Protein AF-A0A2E2INX0-F1 (afdb_monomer_lite)

Structure (mmCIF, N/CA/C/O backbone):
data_AF-A0A2E2INX0-F1
#
_entry.id   AF-A0A2E2INX0-F1
#
loop_
_atom_site.group_PDB
_atom_site.id
_atom_site.type_symbol
_atom_site.label_atom_id
_atom_site.label_alt_id
_atom_site.label_comp_id
_atom_site.label_asym_id
_atom_site.label_entity_id
_atom_site.label_seq_id
_atom_site.pdbx_PDB_ins_code
_atom_site.Cartn_x
_atom_site.Cartn_y
_atom_site.Cartn_z
_atom_site.occupancy
_atom_site.B_iso_or_equiv
_atom_site.auth_seq_id
_atom_site.auth_comp_id
_atom_site.auth_asym_id
_atom_site.auth_atom_id
_atom_site.pdbx_PDB_model_num
ATOM 1 N N . MET A 1 1 ? -12.536 33.988 -30.485 1.00 52.03 1 MET A N 1
ATOM 2 C CA . MET A 1 1 ? -12.856 33.198 -29.275 1.00 52.03 1 MET A CA 1
ATOM 3 C C . MET A 1 1 ? -12.378 31.775 -29.499 1.00 52.03 1 MET A C 1
ATOM 5 O O . MET A 1 1 ? -12.892 31.158 -30.418 1.00 52.03 1 MET A O 1
ATOM 9 N N . GLN A 1 2 ? -11.381 31.307 -28.739 1.00 49.56 2 GLN A N 1
ATOM 10 C CA . GLN A 1 2 ? -11.114 29.890 -28.426 1.00 49.56 2 GLN A CA 1
ATOM 11 C C . GLN A 1 2 ? -9.883 29.832 -27.504 1.00 49.56 2 GLN A C 1
ATOM 13 O O . GLN A 1 2 ? -8.761 30.075 -27.938 1.00 49.56 2 GLN A O 1
ATOM 18 N N . ALA A 1 3 ? -10.107 29.585 -26.212 1.00 57.22 3 ALA A N 1
ATOM 19 C CA . ALA A 1 3 ? -9.047 29.340 -25.241 1.00 57.22 3 ALA A CA 1
ATOM 20 C C . ALA A 1 3 ? -8.821 27.826 -25.168 1.00 57.22 3 ALA A C 1
ATOM 22 O O . ALA A 1 3 ? -9.666 27.092 -24.660 1.00 57.22 3 ALA A O 1
ATOM 23 N N . ILE A 1 4 ? -7.705 27.353 -25.718 1.00 61.03 4 ILE A N 1
ATOM 24 C CA . ILE A 1 4 ? -7.304 25.948 -25.635 1.00 61.03 4 ILE A CA 1
ATOM 25 C C . ILE A 1 4 ? -6.597 25.785 -24.290 1.00 61.03 4 ILE A C 1
ATOM 27 O O . ILE A 1 4 ? -5.423 26.126 -24.144 1.00 61.03 4 ILE A O 1
ATOM 31 N N . SER A 1 5 ? -7.321 25.323 -23.272 1.00 60.31 5 SER A N 1
ATOM 32 C CA . SER A 1 5 ? -6.743 25.012 -21.967 1.00 60.31 5 SER A CA 1
ATOM 33 C C . SER A 1 5 ? -5.900 23.735 -22.067 1.00 60.31 5 SER A C 1
ATOM 35 O O . SER A 1 5 ? -6.375 22.643 -21.758 1.00 60.31 5 SER A O 1
ATOM 37 N N . ASN A 1 6 ? -4.640 23.868 -22.490 1.00 62.78 6 ASN A N 1
ATOM 38 C CA . ASN A 1 6 ? -3.595 22.850 -22.324 1.00 62.78 6 ASN A CA 1
ATOM 39 C C . ASN A 1 6 ? -3.178 22.766 -20.845 1.00 62.78 6 ASN A C 1
ATOM 41 O O . ASN A 1 6 ? -2.035 23.035 -20.481 1.00 62.78 6 ASN A O 1
ATOM 45 N N . LEU A 1 7 ? -4.126 22.436 -19.967 1.00 62.72 7 LEU A N 1
ATOM 46 C CA . LEU A 1 7 ? -3.791 22.056 -18.603 1.00 62.72 7 LEU A CA 1
ATOM 47 C C . LEU A 1 7 ? -3.217 20.637 -18.665 1.00 62.72 7 LEU A C 1
ATOM 49 O O . LEU A 1 7 ? -3.879 19.757 -19.226 1.00 62.72 7 LEU A O 1
ATOM 53 N N . PRO A 1 8 ? -2.011 20.383 -18.122 1.00 57.81 8 PRO A N 1
ATOM 54 C CA . PRO A 1 8 ? -1.514 19.022 -18.009 1.00 57.81 8 PRO A CA 1
ATOM 55 C C . PRO A 1 8 ? -2.574 18.213 -17.261 1.00 57.81 8 PRO A C 1
ATOM 57 O O . PRO A 1 8 ? -2.945 18.572 -16.140 1.00 57.81 8 PRO A O 1
ATOM 60 N N . LYS A 1 9 ? -3.111 17.163 -17.904 1.00 55.41 9 LYS A N 1
ATOM 61 C CA . LYS A 1 9 ? -4.008 16.205 -17.250 1.00 55.41 9 LYS A CA 1
ATOM 62 C C . LYS A 1 9 ? -3.277 15.738 -16.004 1.00 55.41 9 LYS A C 1
ATOM 64 O O . LYS A 1 9 ? -2.272 15.037 -16.108 1.00 55.41 9 LYS A O 1
ATOM 69 N N . LYS A 1 10 ? -3.739 16.189 -14.837 1.00 53.75 10 LYS A N 1
ATOM 70 C CA . LYS A 1 10 ? -3.280 15.698 -13.545 1.00 53.75 10 LYS A CA 1
ATOM 71 C C . LYS A 1 10 ? -3.450 14.189 -13.634 1.00 53.75 10 LYS A C 1
ATOM 73 O O . LYS A 1 10 ? -4.586 13.743 -13.712 1.00 53.75 10 LYS A O 1
ATOM 78 N N . GLN A 1 11 ? -2.345 13.450 -13.757 1.00 56.50 11 GLN A N 1
ATOM 79 C CA . GLN A 1 11 ? -2.383 11.994 -13.826 1.00 56.50 11 GLN A CA 1
ATOM 80 C C . GLN A 1 11 ? -3.264 11.540 -12.671 1.00 56.50 11 GLN A C 1
ATOM 82 O O . GLN A 1 11 ? -2.972 11.870 -11.514 1.00 56.50 11 GLN A O 1
ATOM 87 N N . ASP A 1 12 ? -4.390 10.913 -13.007 1.00 55.31 12 ASP A N 1
ATOM 88 C CA . ASP A 1 12 ? -5.306 10.362 -12.025 1.00 55.31 12 ASP A CA 1
ATOM 89 C C . ASP A 1 12 ? -4.488 9.360 -11.226 1.00 55.31 12 ASP A C 1
ATOM 91 O O . ASP A 1 12 ? -4.129 8.291 -11.712 1.00 55.31 12 ASP A O 1
ATOM 95 N N . ARG A 1 13 ? -4.072 9.780 -10.029 1.00 62.78 13 ARG A N 1
ATOM 96 C CA . ARG A 1 13 ? -3.296 8.937 -9.130 1.00 6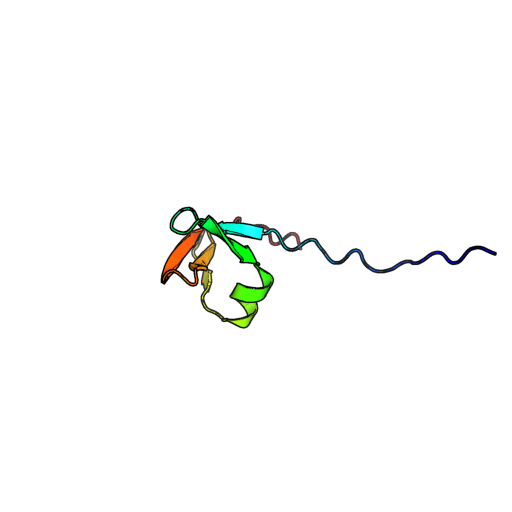2.78 13 ARG A CA 1
ATOM 97 C C . ARG A 1 13 ? -4.174 7.738 -8.850 1.00 62.78 13 ARG A C 1
ATOM 99 O O . ARG A 1 13 ? -5.260 7.908 -8.290 1.00 62.78 13 ARG A O 1
ATOM 106 N N . GLU A 1 14 ? -3.723 6.565 -9.272 1.00 67.88 14 GLU A N 1
ATOM 107 C CA . GLU A 1 14 ? -4.493 5.351 -9.079 1.00 67.88 14 GLU A CA 1
ATOM 108 C C . GLU A 1 14 ? -4.813 5.201 -7.592 1.00 67.88 14 GLU A C 1
ATOM 110 O O . GLU A 1 14 ? -3.961 5.343 -6.708 1.00 67.88 14 GLU A O 1
ATOM 115 N N . THR A 1 15 ? -6.098 5.011 -7.316 1.00 72.44 15 THR A N 1
ATOM 116 C CA . THR A 1 15 ? -6.592 4.822 -5.961 1.00 72.44 15 THR A CA 1
ATOM 117 C C . THR A 1 15 ? -6.827 3.348 -5.741 1.00 72.44 15 THR A C 1
ATOM 119 O O . THR A 1 15 ? -7.640 2.724 -6.419 1.00 72.44 15 THR A O 1
ATOM 122 N N . ILE A 1 16 ? -6.120 2.784 -4.769 1.00 80.00 16 ILE A N 1
ATOM 123 C CA . ILE A 1 16 ? -6.218 1.362 -4.451 1.00 80.00 16 ILE A CA 1
ATOM 124 C C . ILE A 1 16 ? -7.088 1.193 -3.225 1.00 80.00 16 ILE A C 1
ATOM 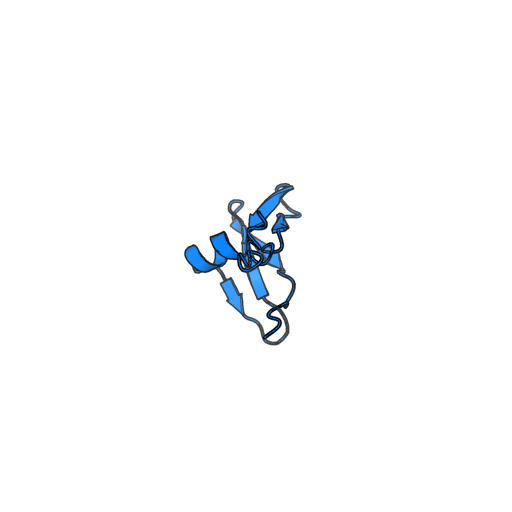126 O O . ILE A 1 16 ? -6.853 1.794 -2.177 1.00 80.00 16 ILE A O 1
ATOM 130 N N . ARG A 1 17 ? -8.110 0.352 -3.336 1.00 85.75 17 ARG A N 1
ATOM 131 C CA . ARG A 1 17 ? -8.966 0.035 -2.200 1.00 85.75 17 ARG A CA 1
ATOM 132 C C . ARG A 1 17 ? -8.256 -0.957 -1.284 1.00 85.75 17 ARG A C 1
ATOM 134 O O . ARG A 1 17 ? -7.874 -2.041 -1.709 1.00 85.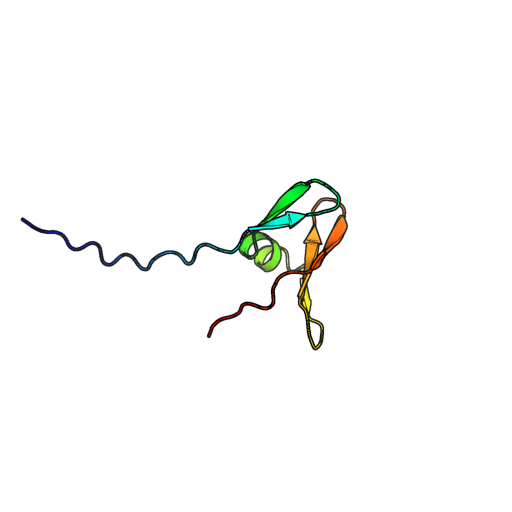75 17 ARG A O 1
ATOM 141 N N . CYS A 1 18 ? -8.106 -0.607 -0.010 1.00 86.81 18 CYS A N 1
ATOM 142 C CA . CYS A 1 18 ? -7.570 -1.522 0.989 1.00 86.81 18 CYS A CA 1
ATOM 143 C C . CYS A 1 18 ? -8.524 -2.716 1.176 1.00 86.81 18 CYS A C 1
ATOM 145 O O . CYS A 1 18 ? -9.682 -2.493 1.542 1.00 86.81 18 CYS A O 1
ATOM 147 N N . PRO A 1 19 ? -8.061 -3.968 1.025 1.00 87.56 19 PRO A N 1
ATOM 148 C CA . PRO A 1 19 ? -8.917 -5.142 1.196 1.00 87.56 19 PRO A CA 1
ATOM 149 C C . PRO A 1 19 ? -9.317 -5.387 2.660 1.00 87.56 19 PRO A C 1
ATOM 151 O O . PRO A 1 19 ? -10.302 -6.065 2.917 1.00 87.56 19 PRO A O 1
ATOM 154 N N . TYR A 1 20 ? -8.586 -4.816 3.626 1.00 89.00 20 TYR A N 1
ATOM 155 C CA . TYR A 1 20 ? -8.815 -5.053 5.056 1.00 89.00 20 TYR A CA 1
ATOM 156 C C . TYR A 1 20 ? -9.836 -4.106 5.688 1.00 89.00 20 TYR A C 1
ATOM 158 O O . TYR A 1 20 ? -10.576 -4.501 6.579 1.00 89.00 20 TYR A O 1
ATOM 166 N N . CYS A 1 21 ? -9.853 -2.835 5.277 1.00 88.44 21 CYS A N 1
ATOM 167 C CA . CYS A 1 21 ? -10.743 -1.824 5.862 1.00 88.44 21 CYS A CA 1
ATOM 168 C C . CYS A 1 21 ? -11.621 -1.107 4.833 1.00 88.44 21 CYS A C 1
ATOM 170 O O . CYS A 1 21 ? -12.382 -0.213 5.197 1.00 88.44 21 CYS A O 1
ATOM 172 N N . GLY A 1 22 ? -11.480 -1.433 3.546 1.00 85.19 22 GLY A N 1
ATOM 173 C CA . GLY A 1 22 ? -12.264 -0.852 2.460 1.00 85.19 22 GLY A CA 1
ATOM 174 C C . GLY A 1 22 ? -11.943 0.606 2.121 1.00 85.19 22 GLY A C 1
ATOM 175 O O . GLY A 1 22 ? -12.526 1.114 1.165 1.00 85.19 22 GLY A O 1
ATOM 176 N N . LYS A 1 23 ? -11.043 1.273 2.862 1.00 83.75 23 LYS A N 1
ATOM 177 C CA . LYS A 1 23 ? -10.626 2.662 2.606 1.00 83.75 23 LYS A CA 1
ATOM 178 C C . LYS A 1 23 ? -9.764 2.766 1.349 1.00 83.75 23 LYS A C 1
ATOM 180 O O . LYS A 1 23 ? -8.994 1.857 1.045 1.00 83.75 23 LYS A O 1
ATOM 185 N N . MET A 1 24 ? -9.850 3.905 0.668 1.00 78.31 24 MET A N 1
ATOM 186 C CA . MET A 1 24 ? -9.016 4.211 -0.494 1.00 78.31 24 MET A CA 1
ATOM 187 C C . MET A 1 24 ? -7.620 4.649 -0.050 1.00 78.31 24 MET A C 1
ATOM 189 O O . MET A 1 24 ? -7.469 5.477 0.849 1.00 78.31 24 MET A O 1
ATOM 193 N N . ILE A 1 25 ? -6.607 4.073 -0.680 1.00 77.50 25 ILE A N 1
ATOM 194 C CA . ILE A 1 25 ? -5.203 4.430 -0.548 1.00 77.50 25 ILE A CA 1
ATOM 195 C C . ILE A 1 25 ? -4.847 5.215 -1.803 1.00 77.50 25 ILE A C 1
ATOM 197 O O . ILE A 1 25 ? -4.849 4.676 -2.908 1.00 77.50 25 ILE A O 1
ATOM 201 N N . PHE A 1 26 ? -4.587 6.506 -1.625 1.00 69.94 26 PHE A N 1
ATOM 202 C CA . PHE A 1 26 ? -4.108 7.371 -2.692 1.00 69.94 26 PHE A CA 1
ATOM 203 C C . PHE A 1 26 ? -2.595 7.232 -2.756 1.00 69.94 26 PHE A C 1
ATOM 205 O O . PHE A 1 26 ? -1.925 7.520 -1.764 1.00 69.94 26 PHE A O 1
ATOM 212 N N . ASP A 1 27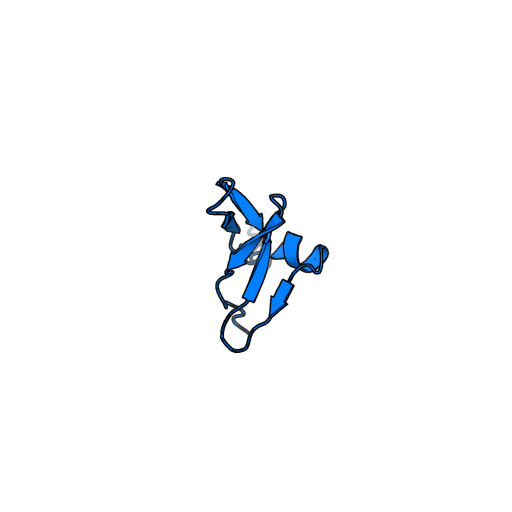 ? -2.049 6.861 -3.911 1.00 62.09 27 ASP A N 1
ATOM 213 C CA . ASP A 1 27 ? -0.597 6.759 -4.101 1.00 62.09 27 ASP A CA 1
ATOM 214 C C . ASP A 1 27 ? 0.131 8.044 -3.634 1.00 62.09 27 ASP A C 1
ATOM 216 O O . ASP A 1 27 ? 1.101 8.023 -2.877 1.00 62.09 27 ASP A O 1
ATOM 220 N N . GLY A 1 28 ? -0.475 9.206 -3.903 1.00 58.84 28 GLY A N 1
ATOM 221 C CA . GLY A 1 28 ? 0.025 10.504 -3.446 1.00 58.84 28 GLY A CA 1
ATOM 222 C C . GLY A 1 28 ? -0.007 10.764 -1.932 1.00 58.84 28 GLY A C 1
ATOM 223 O O . GLY A 1 28 ? 0.795 11.572 -1.458 1.00 58.84 28 GLY A O 1
ATOM 224 N N . ASP A 1 29 ? -0.897 10.120 -1.173 1.00 57.12 29 ASP A N 1
ATOM 225 C CA . ASP A 1 29 ? -0.919 10.228 0.294 1.00 57.12 29 ASP A CA 1
ATOM 226 C C . ASP A 1 29 ? 0.120 9.300 0.924 1.00 57.12 29 ASP A C 1
ATOM 228 O O . ASP A 1 29 ? 0.757 9.662 1.917 1.00 57.12 29 ASP A O 1
ATOM 232 N N . VAL A 1 30 ? 0.364 8.132 0.321 1.00 60.34 30 VAL A N 1
ATOM 233 C CA . VAL A 1 30 ? 1.395 7.208 0.806 1.00 60.34 30 VAL A CA 1
ATOM 234 C C . VAL A 1 30 ? 2.798 7.764 0.557 1.00 60.34 30 VAL A C 1
ATOM 236 O O . VAL A 1 30 ? 3.628 7.722 1.469 1.00 60.34 30 VAL A O 1
ATOM 239 N N . VAL A 1 31 ? 3.042 8.369 -0.613 1.00 54.88 31 VAL A N 1
ATOM 240 C CA . VAL A 1 31 ? 4.314 9.045 -0.935 1.00 54.88 31 VAL A CA 1
ATOM 241 C C . VAL A 1 31 ? 4.622 10.156 0.075 1.00 54.88 31 VAL A C 1
ATOM 243 O O . VAL A 1 31 ? 5.742 10.234 0.582 1.00 54.88 31 VAL A O 1
ATOM 246 N N . LYS A 1 32 ? 3.627 10.977 0.446 1.00 58.06 32 LYS A N 1
ATOM 247 C CA . LYS A 1 32 ? 3.798 12.012 1.485 1.00 58.06 32 LYS A CA 1
ATOM 248 C C . LYS A 1 32 ? 4.084 11.419 2.864 1.00 58.06 32 LYS A C 1
ATOM 250 O O . LYS A 1 32 ? 4.877 11.977 3.615 1.00 58.06 32 LYS A O 1
ATOM 255 N N . SER A 1 33 ? 3.460 10.287 3.177 1.00 63.66 33 SER A N 1
ATOM 256 C CA . SER A 1 33 ? 3.600 9.608 4.469 1.00 63.66 33 SER A CA 1
ATOM 257 C C . SER A 1 33 ? 4.907 8.811 4.597 1.00 63.66 33 SER A C 1
ATOM 259 O O . SER A 1 33 ? 5.233 8.367 5.694 1.00 63.66 33 SER A O 1
ATOM 261 N N . ARG A 1 34 ? 5.648 8.597 3.495 1.00 62.19 34 ARG A N 1
ATOM 262 C CA . ARG A 1 34 ? 6.860 7.753 3.402 1.00 62.19 34 ARG A CA 1
ATOM 263 C C . ARG A 1 34 ? 6.699 6.323 3.936 1.00 62.19 34 ARG A C 1
ATOM 265 O O . ARG A 1 34 ? 7.693 5.647 4.184 1.00 62.19 34 ARG A O 1
ATOM 272 N N . VAL A 1 35 ? 5.472 5.821 4.086 1.00 77.19 35 VAL A N 1
ATOM 273 C CA . VAL A 1 35 ? 5.225 4.452 4.572 1.00 77.19 35 VAL A CA 1
ATOM 274 C C . VAL A 1 35 ? 5.062 3.491 3.398 1.00 77.19 35 VAL A C 1
ATOM 276 O O . VAL A 1 35 ? 4.041 2.815 3.247 1.00 77.19 35 VAL A O 1
ATOM 279 N N . LEU A 1 36 ? 6.092 3.475 2.553 1.00 80.38 36 LEU A N 1
ATOM 280 C CA . LEU A 1 36 ? 6.236 2.581 1.413 1.00 80.38 36 LEU A CA 1
ATOM 281 C C . LEU A 1 36 ? 7.326 1.556 1.705 1.00 80.38 36 LEU A C 1
ATOM 283 O O . LEU A 1 36 ? 8.373 1.876 2.266 1.00 80.38 36 LEU A O 1
ATOM 287 N N . LYS A 1 37 ? 7.087 0.323 1.281 1.00 83.31 37 LYS A N 1
ATOM 288 C CA . LYS A 1 37 ? 8.094 -0.724 1.198 1.00 83.31 37 LYS A CA 1
ATOM 289 C C . LYS A 1 37 ? 8.231 -1.105 -0.267 1.00 83.31 37 LYS A C 1
ATOM 291 O O . LYS A 1 37 ? 7.325 -1.714 -0.826 1.00 83.31 37 LYS A O 1
ATOM 296 N N . VAL A 1 38 ? 9.349 -0.720 -0.869 1.00 82.31 38 VAL A N 1
ATOM 297 C CA . VAL A 1 38 ? 9.713 -1.142 -2.222 1.00 82.31 38 VAL A CA 1
ATOM 298 C C . VAL A 1 38 ? 10.404 -2.499 -2.105 1.00 82.31 38 VAL A C 1
ATOM 300 O O . VAL A 1 38 ? 11.366 -2.647 -1.351 1.00 82.31 38 VAL A O 1
ATOM 303 N N . LEU A 1 39 ? 9.850 -3.503 -2.771 1.00 80.94 39 LEU A N 1
ATOM 304 C CA . LEU A 1 39 ? 10.390 -4.855 -2.913 1.00 80.94 39 LEU A CA 1
ATOM 305 C C . LEU A 1 39 ? 10.908 -5.012 -4.352 1.00 80.94 39 LEU A C 1
ATOM 307 O O . LEU A 1 39 ? 10.660 -4.146 -5.186 1.00 80.94 39 LEU A O 1
ATOM 311 N N . ALA A 1 40 ? 11.618 -6.106 -4.643 1.00 81.12 40 ALA A N 1
ATOM 312 C CA . ALA A 1 40 ? 12.171 -6.354 -5.980 1.00 81.12 40 ALA A CA 1
ATOM 313 C C . ALA A 1 40 ? 11.094 -6.314 -7.084 1.00 81.12 40 ALA A C 1
ATOM 315 O O . ALA A 1 40 ? 11.309 -5.678 -8.110 1.00 81.12 40 ALA A O 1
ATOM 316 N N . ASP A 1 41 ? 9.920 -6.900 -6.817 1.00 82.56 41 ASP A N 1
ATOM 317 C CA . ASP A 1 41 ? 8.848 -7.068 -7.813 1.00 82.56 41 ASP A CA 1
ATOM 318 C C . ASP A 1 41 ? 7.534 -6.352 -7.446 1.00 82.56 41 ASP A C 1
ATOM 320 O O . ASP A 1 41 ? 6.532 -6.479 -8.144 1.00 82.56 4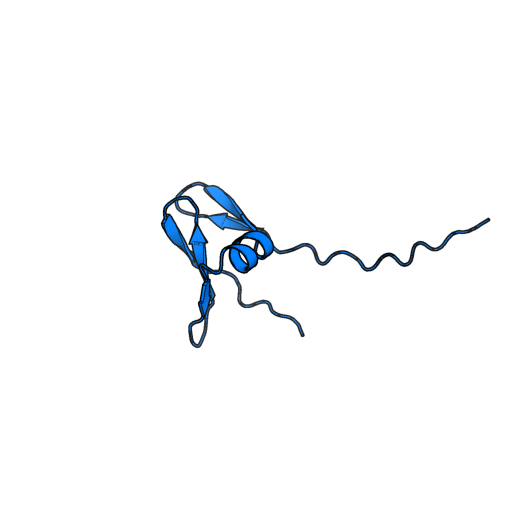1 ASP A O 1
ATOM 324 N N . SER A 1 42 ? 7.481 -5.640 -6.315 1.00 80.19 42 SER A N 1
ATOM 325 C CA . SER A 1 42 ? 6.239 -5.008 -5.841 1.00 80.19 42 SER A CA 1
ATOM 326 C C . SER A 1 42 ? 6.491 -3.802 -4.945 1.00 80.19 42 SER A C 1
ATOM 328 O O . SER A 1 42 ? 7.561 -3.629 -4.363 1.00 80.19 42 SER A O 1
ATOM 330 N N . ILE A 1 43 ? 5.471 -2.962 -4.787 1.00 83.06 43 ILE A N 1
ATOM 331 C CA . ILE A 1 43 ? 5.465 -1.877 -3.805 1.00 83.06 43 ILE A CA 1
ATOM 332 C C . ILE A 1 43 ? 4.334 -2.146 -2.823 1.00 83.06 43 ILE A C 1
ATOM 334 O O . ILE A 1 43 ? 3.226 -2.498 -3.211 1.00 83.06 43 ILE A O 1
ATOM 338 N N . ARG A 1 44 ? 4.596 -1.976 -1.528 1.00 86.31 44 ARG A N 1
ATOM 339 C CA . ARG A 1 44 ? 3.569 -2.067 -0.488 1.00 86.31 44 ARG A CA 1
ATOM 340 C C . ARG A 1 44 ? 3.440 -0.752 0.251 1.00 86.31 44 ARG A C 1
ATOM 342 O O . ARG A 1 44 ? 4.431 -0.179 0.691 1.00 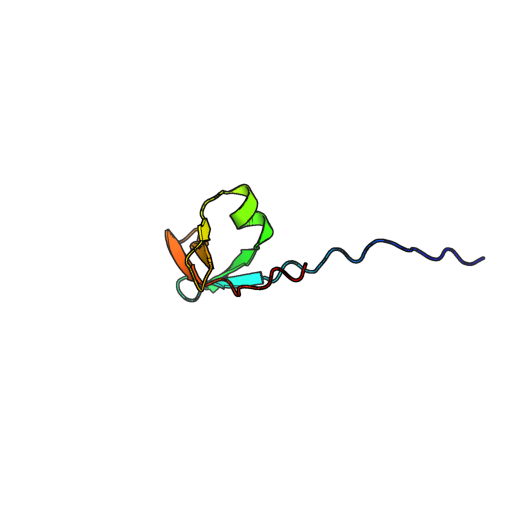86.31 44 ARG A O 1
ATOM 349 N N . ALA A 1 45 ? 2.209 -0.321 0.453 1.00 85.81 45 ALA A N 1
ATOM 350 C CA . ALA A 1 45 ? 1.863 0.814 1.288 1.00 85.81 45 ALA A CA 1
ATOM 351 C C . ALA A 1 45 ? 1.305 0.349 2.622 1.00 85.81 45 ALA A C 1
ATOM 353 O O . ALA A 1 45 ? 0.562 -0.634 2.686 1.00 85.81 45 ALA A O 1
ATOM 354 N N . LYS A 1 46 ? 1.581 1.094 3.691 1.00 85.62 46 LYS A N 1
ATOM 355 C CA . LYS A 1 46 ? 0.842 0.904 4.939 1.00 85.62 46 LYS A CA 1
ATOM 356 C C . LYS A 1 46 ? -0.450 1.711 4.906 1.00 85.62 46 LYS A C 1
ATOM 358 O O . LYS A 1 46 ? -0.434 2.937 4.831 1.00 85.62 46 LYS A O 1
ATOM 363 N N . CYS A 1 47 ? -1.577 1.016 4.990 1.00 84.50 47 CYS A N 1
ATOM 364 C CA . CYS A 1 47 ? -2.882 1.644 5.131 1.00 84.50 47 CYS A CA 1
ATOM 365 C C . CYS A 1 47 ? -3.030 2.295 6.519 1.00 84.50 47 CYS A C 1
ATOM 367 O O . CYS A 1 47 ? -2.382 1.893 7.487 1.00 84.50 47 CYS A O 1
ATOM 369 N N . GLN A 1 48 ? -3.978 3.224 6.665 1.00 81.75 48 GLN A N 1
ATOM 370 C CA . GLN A 1 48 ? -4.381 3.772 7.968 1.00 81.75 48 GLN A CA 1
ATOM 371 C C . GLN A 1 48 ? -4.883 2.700 8.949 1.00 81.75 48 GLN A C 1
ATOM 373 O O . GLN A 1 48 ? -4.732 2.857 10.157 1.00 81.75 48 GLN A O 1
ATOM 378 N N . CYS A 1 49 ? -5.440 1.587 8.453 1.00 85.69 49 CYS A N 1
ATOM 379 C CA . CYS A 1 49 ? -5.796 0.438 9.296 1.00 85.69 49 CYS A CA 1
ATOM 380 C C . CYS A 1 49 ? -4.576 -0.376 9.762 1.00 85.69 49 CYS A C 1
ATOM 382 O O . CYS A 1 49 ? -4.737 -1.427 10.371 1.00 85.69 49 CYS A O 1
ATOM 384 N N . LYS A 1 50 ? -3.360 0.106 9.476 1.00 86.31 50 LYS A N 1
ATOM 385 C CA . LYS A 1 50 ? -2.058 -0.480 9.818 1.00 86.31 50 LYS A CA 1
ATOM 386 C C . LYS A 1 50 ? -1.693 -1.760 9.057 1.00 86.31 50 LYS A C 1
ATOM 388 O O . LYS A 1 50 ? -0.565 -2.221 9.221 1.00 86.31 50 LYS A O 1
ATOM 393 N N . ASN A 1 51 ? -2.568 -2.275 8.191 1.00 88.00 51 ASN A N 1
ATOM 394 C CA . ASN A 1 51 ? -2.248 -3.373 7.278 1.00 88.00 51 ASN A CA 1
ATOM 395 C C . ASN A 1 51 ? -1.424 -2.903 6.075 1.00 88.00 51 ASN A C 1
ATOM 397 O O . ASN A 1 51 ? -1.550 -1.762 5.623 1.00 88.00 51 ASN A O 1
ATOM 401 N N . TRP A 1 52 ? -0.605 -3.808 5.544 1.00 87.69 52 TRP A N 1
ATOM 402 C CA . TRP A 1 52 ? 0.133 -3.600 4.303 1.00 87.69 52 TRP A CA 1
ATOM 403 C C . TRP A 1 52 ? -0.750 -3.939 3.109 1.00 87.69 52 TRP A C 1
ATOM 405 O O . TRP A 1 52 ? -1.395 -4.982 3.094 1.00 87.69 52 TRP A O 1
ATOM 415 N N . VAL A 1 53 ? -0.772 -3.058 2.118 1.00 86.62 53 VAL A N 1
ATOM 416 C CA . VAL A 1 53 ? -1.525 -3.233 0.877 1.00 86.62 53 VAL A CA 1
ATOM 417 C C . VAL A 1 53 ? -0.553 -3.142 -0.279 1.00 86.62 53 VAL A C 1
ATOM 419 O O . VAL A 1 53 ? 0.283 -2.240 -0.317 1.00 86.62 53 VAL A O 1
ATOM 422 N N . GLU A 1 54 ? -0.641 -4.099 -1.189 1.00 85.81 54 GLU A N 1
ATOM 423 C CA . GLU A 1 54 ? 0.147 -4.093 -2.411 1.00 85.81 54 GLU A CA 1
ATOM 424 C C . GLU A 1 54 ? -0.381 -3.014 -3.353 1.00 85.81 54 GLU A C 1
ATOM 426 O O . GLU A 1 54 ? -1.586 -2.913 -3.590 1.00 85.81 54 GLU A O 1
ATOM 431 N N . LEU A 1 55 ? 0.527 -2.166 -3.822 1.00 78.94 55 LEU A N 1
ATOM 432 C CA . LEU A 1 55 ? 0.256 -1.173 -4.841 1.00 78.94 55 LEU A CA 1
ATOM 433 C C . LEU A 1 55 ? 0.717 -1.738 -6.194 1.00 78.94 55 LEU A C 1
ATOM 435 O O . LEU A 1 55 ? 1.756 -2.404 -6.249 1.00 78.94 55 LEU A O 1
ATOM 439 N N . PRO A 1 56 ? -0.019 -1.470 -7.283 1.00 72.69 56 PRO A N 1
ATOM 440 C CA . PRO A 1 56 ? 0.406 -1.839 -8.614 1.00 72.69 56 PRO A CA 1
ATOM 441 C C . PRO A 1 56 ? 1.681 -1.057 -8.952 1.00 72.69 56 PRO A C 1
ATOM 443 O O . PRO A 1 56 ? 1.803 0.139 -8.683 1.00 72.69 56 PRO A O 1
ATOM 446 N N . PHE A 1 57 ? 2.665 -1.756 -9.511 1.00 66.25 57 PHE A N 1
ATOM 447 C CA . PHE A 1 57 ? 3.967 -1.205 -9.880 1.00 66.25 57 PHE A CA 1
ATOM 448 C C . PHE A 1 57 ? 3.846 -0.382 -11.175 1.00 66.25 57 PHE A C 1
ATOM 450 O O . PHE A 1 57 ? 4.325 -0.786 -12.231 1.00 66.25 57 PHE A O 1
ATOM 457 N N . ILE A 1 58 ? 3.129 0.743 -11.129 1.00 60.25 58 ILE A N 1
ATOM 458 C CA . ILE A 1 58 ? 2.842 1.568 -12.312 1.00 60.25 58 ILE A CA 1
ATOM 459 C C . ILE A 1 58 ? 3.497 2.935 -12.136 1.00 60.25 58 ILE A C 1
ATOM 461 O O . ILE A 1 58 ? 2.843 3.965 -12.018 1.00 60.25 58 ILE A O 1
ATOM 465 N N . TYR A 1 59 ? 4.827 2.954 -12.161 1.00 52.88 59 TYR A N 1
ATOM 466 C CA . TYR A 1 59 ? 5.537 4.144 -12.614 1.00 52.88 59 TYR A CA 1
ATOM 467 C C . TYR A 1 59 ? 5.764 3.988 -14.115 1.00 52.88 59 TYR A C 1
ATOM 469 O O . TYR A 1 59 ? 6.722 3.355 -14.552 1.00 52.88 59 TYR A O 1
ATOM 477 N N . ARG A 1 60 ? 4.842 4.529 -14.919 1.00 46.78 60 ARG A N 1
ATOM 478 C CA . ARG A 1 60 ? 5.138 4.807 -16.328 1.00 46.78 60 ARG A CA 1
ATOM 479 C C . ARG A 1 60 ? 6.008 6.062 -16.349 1.00 46.78 60 ARG A C 1
ATOM 481 O O . ARG A 1 60 ? 5.518 7.133 -15.997 1.00 46.78 60 ARG A O 1
ATOM 488 N N . ILE A 1 61 ? 7.292 5.873 -16.655 1.00 38.31 61 ILE A N 1
ATOM 489 C CA . ILE A 1 61 ? 8.246 6.956 -16.943 1.00 38.31 61 ILE A CA 1
ATOM 490 C C . ILE A 1 61 ? 7.780 7.696 -18.197 1.00 38.31 61 ILE A C 1
ATOM 492 O O . ILE A 1 61 ? 7.303 7.006 -19.130 1.00 38.31 61 ILE A O 1
#

Foldseek 3Di:
DDDDPPDPPPPQQDWDQDPPPRDTDGPVVQVVVVQWDDDPQWIWGQDPVRDIDTDPPDPPD

Radius of gyration: 15.05 Å; chains: 1; bounding box: 25×40×39 Å

pLDDT: mean 71.61, std 13.55, range [38.31, 89.0]

Sequence (61 aa):
MQAISNLPKKQDRETIRCPYCGKMIFDGDVVKSRVLKVLADSIRAKCQCKNWVELPFIYRI

Secondary structure (DSSP, 8-state):
------------PPEEEPTTT--EEEHHHHHHHT-EEE-SS-EEEEPTTS-EEEEP-----